Protein AF-A0A1A8HC69-F1 (afdb_monomer)

InterPro domains:
  IPR013785 Aldolase-type TIM barrel [G3DSA:3.20.20.70] (1-104)
  IPR017853 Glycoside hydrolase superfamily [SSF51445] (2-104)
  IPR018155 Hyaluronidase [PF0163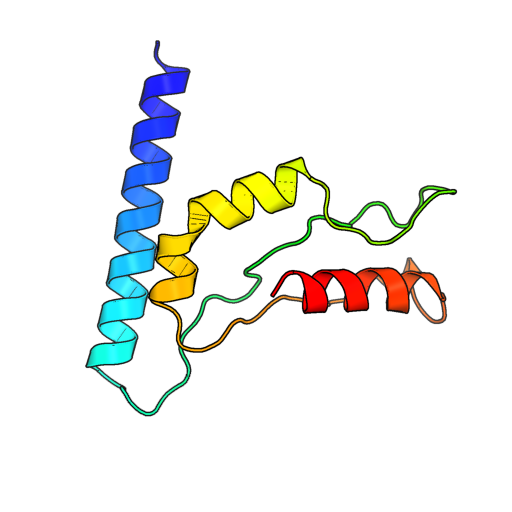0] (2-104)
  IPR018155 Hyaluronidase [PR00846] (17-42)
  IPR018155 Hyaluronidase [PR00846] (64-78)
  IPR018155 Hyaluronidase [PTHR11769] (2-104)

Structure (mmCIF, N/CA/C/O backbone):
data_AF-A0A1A8HC69-F1
#
_entry.id   AF-A0A1A8HC69-F1
#
loop_
_atom_site.group_PDB
_atom_site.id
_atom_site.type_symbol
_atom_site.label_atom_id
_atom_site.label_alt_id
_atom_site.label_comp_id
_atom_site.label_asym_id
_atom_site.label_entity_id
_atom_site.label_seq_id
_atom_site.pdbx_PDB_ins_code
_atom_site.Cartn_x
_atom_site.Cartn_y
_atom_site.Cartn_z
_atom_site.occupancy
_atom_site.B_iso_or_equiv
_atom_site.auth_seq_id
_atom_site.auth_comp_id
_atom_site.auth_asym_id
_atom_site.auth_atom_id
_atom_site.pdbx_PDB_model_num
ATOM 1 N N . GLN A 1 1 ? 3.530 26.709 9.240 1.00 81.56 1 GLN A N 1
ATOM 2 C CA . GLN A 1 1 ? 2.446 26.506 10.228 1.00 81.56 1 GLN A CA 1
ATOM 3 C C . GLN A 1 1 ? 1.182 25.899 9.606 1.00 81.56 1 GLN A C 1
ATOM 5 O O . GLN A 1 1 ? 0.735 24.869 10.092 1.00 81.56 1 GLN A O 1
ATOM 10 N N . ILE A 1 2 ? 0.640 26.450 8.507 1.00 95.88 2 ILE A N 1
ATOM 11 C CA . ILE A 1 2 ? -0.574 25.910 7.850 1.00 95.88 2 ILE A CA 1
ATOM 12 C C . ILE A 1 2 ? -0.358 24.493 7.285 1.00 95.88 2 ILE A C 1
ATOM 14 O O . ILE A 1 2 ? -1.148 23.601 7.562 1.00 95.88 2 ILE A O 1
ATOM 18 N N . SER A 1 3 ? 0.743 24.248 6.564 1.00 97.38 3 SER A N 1
ATOM 19 C CA . SER A 1 3 ? 1.025 22.935 5.949 1.00 97.38 3 SER A CA 1
ATOM 20 C C . SER A 1 3 ? 1.162 21.794 6.972 1.00 97.38 3 SER A C 1
ATOM 22 O O . SER A 1 3 ? 0.586 20.723 6.797 1.00 97.38 3 SER A O 1
ATOM 24 N N . SER A 1 4 ? 1.849 22.031 8.095 1.00 97.56 4 SER A N 1
ATOM 25 C CA . SER A 1 4 ? 1.982 21.042 9.174 1.00 97.56 4 SER A CA 1
ATOM 26 C C . SER A 1 4 ? 0.647 20.746 9.862 1.00 97.56 4 SER A C 1
ATOM 28 O O . SER A 1 4 ? 0.365 19.589 10.169 1.00 97.56 4 SER A O 1
ATOM 30 N N . LEU A 1 5 ? -0.185 21.775 10.071 1.00 98.19 5 LEU A N 1
ATOM 31 C CA . LEU A 1 5 ? -1.524 21.607 10.635 1.00 98.19 5 LEU A CA 1
ATOM 32 C C . LEU A 1 5 ? -2.429 20.820 9.680 1.00 98.19 5 LEU A C 1
ATOM 34 O O . LEU A 1 5 ? -3.039 19.838 10.097 1.00 98.19 5 LEU A O 1
ATOM 38 N N . ALA A 1 6 ? -2.451 21.200 8.401 1.00 98.44 6 ALA A N 1
ATOM 39 C CA . ALA A 1 6 ? -3.235 20.527 7.371 1.00 98.44 6 ALA A CA 1
ATOM 40 C C . ALA A 1 6 ? -2.845 19.048 7.242 1.00 98.44 6 ALA A C 1
ATOM 42 O O . ALA A 1 6 ? -3.716 18.181 7.230 1.00 98.44 6 ALA A O 1
ATOM 43 N N . LYS A 1 7 ? -1.539 18.746 7.233 1.00 98.00 7 LYS A N 1
ATOM 44 C CA . LYS A 1 7 ? -1.037 17.367 7.224 1.00 98.00 7 LYS A CA 1
ATOM 45 C C . LYS A 1 7 ? -1.554 16.567 8.421 1.00 98.00 7 LYS A C 1
ATOM 47 O O . LYS A 1 7 ? -2.099 15.486 8.232 1.00 98.00 7 LYS A O 1
ATOM 52 N N . SER A 1 8 ? -1.410 17.107 9.633 1.00 98.25 8 SER A N 1
ATOM 53 C CA . SER A 1 8 ? -1.862 16.441 10.860 1.00 98.25 8 SER A CA 1
ATOM 54 C C . SER A 1 8 ? -3.369 16.172 10.837 1.00 98.25 8 SER A C 1
ATOM 56 O O . SER A 1 8 ? -3.811 15.057 11.109 1.00 98.25 8 SER A O 1
ATOM 58 N N . GLN A 1 9 ? -4.174 17.166 10.453 1.00 98.62 9 GLN A N 1
ATOM 59 C CA . GLN A 1 9 ? -5.628 17.017 10.369 1.00 98.62 9 GLN A CA 1
ATOM 60 C C . GLN A 1 9 ? -6.038 15.971 9.328 1.00 98.62 9 GLN A C 1
ATOM 62 O O . GLN A 1 9 ? -6.884 15.125 9.620 1.00 98.62 9 GLN A O 1
ATOM 67 N N . PHE A 1 10 ? -5.413 15.992 8.149 1.00 98.75 10 PHE A N 1
ATOM 68 C CA . PHE A 1 10 ? -5.688 15.036 7.081 1.00 98.75 10 PHE A CA 1
ATOM 69 C C . PHE A 1 10 ? -5.319 13.603 7.484 1.00 98.75 10 PHE A C 1
ATOM 71 O O . PHE A 1 10 ? -6.154 12.706 7.379 1.00 98.75 10 PHE A O 1
ATOM 78 N N . GLU A 1 11 ? -4.102 13.384 7.993 1.00 98.56 11 GLU A N 1
ATOM 79 C CA . GLU A 1 11 ? -3.635 12.053 8.402 1.00 98.56 11 GLU A CA 1
ATOM 80 C C . GLU A 1 11 ? -4.488 11.489 9.553 1.00 98.56 11 GLU A C 1
ATOM 82 O O . GLU A 1 11 ? -4.889 10.324 9.508 1.00 98.56 11 GLU A O 1
ATOM 87 N N . ASN A 1 12 ? -4.853 12.318 10.541 1.00 98.56 12 ASN A N 1
ATOM 88 C CA . ASN A 1 12 ? -5.706 11.899 11.657 1.00 98.56 12 ASN A CA 1
ATOM 89 C C . ASN A 1 12 ? -7.131 11.550 11.209 1.00 98.56 12 ASN A C 1
ATOM 91 O O . ASN A 1 12 ? -7.680 10.523 11.620 1.00 98.56 12 ASN A O 1
ATOM 95 N N . ALA A 1 13 ? -7.738 12.386 10.363 1.00 98.81 13 ALA A N 1
ATOM 96 C CA . ALA A 1 13 ? -9.075 12.128 9.839 1.00 98.81 13 ALA A CA 1
ATOM 97 C C . ALA A 1 13 ? -9.097 10.877 8.945 1.00 98.81 13 ALA A C 1
ATOM 99 O O . ALA A 1 13 ? -9.982 10.032 9.105 1.00 98.81 13 ALA A O 1
ATOM 100 N N . GLY A 1 14 ? -8.098 10.728 8.067 1.00 98.69 14 GLY A N 1
ATOM 101 C CA . GLY A 1 14 ? -7.935 9.566 7.193 1.00 98.69 14 GLY A CA 1
ATOM 102 C C . GLY A 1 14 ? -7.774 8.270 7.983 1.00 98.69 14 GLY A C 1
ATOM 103 O O . GLY A 1 14 ? -8.519 7.315 7.748 1.00 98.69 14 GLY A O 1
ATOM 104 N N . ARG A 1 15 ? -6.889 8.261 8.992 1.00 98.50 15 ARG A N 1
ATOM 105 C CA . ARG A 1 15 ? -6.736 7.119 9.904 1.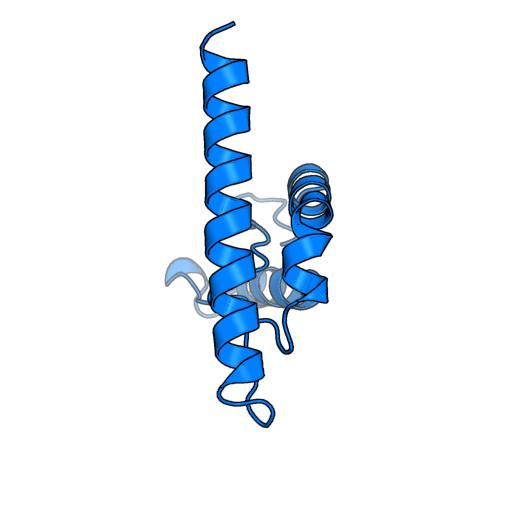00 98.50 15 ARG A CA 1
ATOM 106 C C . ARG A 1 15 ? -8.058 6.749 10.559 1.00 98.50 15 ARG A C 1
ATOM 108 O O . ARG A 1 15 ? -8.481 5.599 10.466 1.00 98.50 15 ARG A O 1
ATOM 115 N N . ARG A 1 16 ? -8.724 7.717 11.199 1.00 98.75 16 ARG A N 1
ATOM 116 C CA . ARG A 1 16 ? -9.976 7.469 11.928 1.00 98.75 16 ARG A CA 1
ATOM 117 C C . ARG A 1 16 ? -11.029 6.839 11.022 1.00 98.75 16 ARG A C 1
ATOM 119 O O . ARG A 1 16 ? -11.683 5.883 11.429 1.00 98.75 16 ARG A O 1
ATOM 126 N N . PHE A 1 17 ? -11.180 7.353 9.805 1.00 98.88 17 PHE A N 1
ATOM 127 C CA . PHE A 1 17 ? -12.167 6.849 8.857 1.00 98.88 17 PHE A CA 1
ATOM 128 C C . PHE A 1 17 ? -11.869 5.408 8.420 1.00 98.88 17 PHE A C 1
ATOM 130 O O . PHE A 1 17 ? -12.741 4.541 8.507 1.00 98.88 17 PHE A O 1
ATOM 137 N N . MET A 1 18 ? -10.633 5.131 7.997 1.00 98.81 18 MET A N 1
ATOM 138 C CA . MET A 1 18 ? -10.235 3.793 7.547 1.00 98.81 18 MET A CA 1
ATOM 139 C C . MET A 1 18 ? -10.303 2.763 8.682 1.00 98.81 18 MET A C 1
ATOM 141 O O . MET A 1 18 ? -10.872 1.684 8.499 1.00 98.81 18 MET A O 1
ATOM 145 N N . GLU A 1 19 ? -9.785 3.110 9.864 1.00 98.56 19 GLU A N 1
ATOM 146 C CA . GLU A 1 19 ? -9.752 2.230 11.038 1.00 98.56 19 GLU A CA 1
ATOM 147 C C . GLU A 1 19 ? -11.167 1.890 11.531 1.00 98.56 19 GLU A C 1
ATOM 149 O O . GLU A 1 19 ? -11.489 0.721 11.750 1.00 98.56 19 GLU A O 1
ATOM 154 N N . GLN A 1 20 ? -12.060 2.880 11.641 1.00 98.69 20 GLN A N 1
ATOM 155 C CA . GLN A 1 20 ? -13.442 2.616 12.054 1.00 98.69 20 GLN A CA 1
ATOM 156 C C . GLN A 1 20 ? -14.217 1.792 11.022 1.00 98.69 20 GLN A C 1
ATOM 158 O O . GLN A 1 20 ? -15.021 0.938 11.405 1.00 98.69 20 GLN A O 1
ATOM 163 N N . THR A 1 21 ? -13.957 2.004 9.730 1.00 98.81 21 THR A N 1
ATOM 164 C CA . THR A 1 21 ? -14.617 1.263 8.647 1.00 98.81 21 THR A CA 1
ATOM 165 C C . THR A 1 21 ? -14.262 -0.221 8.695 1.00 98.81 21 THR A C 1
ATOM 167 O O . THR A 1 21 ? -15.159 -1.068 8.703 1.00 98.81 21 THR A O 1
ATOM 170 N N . ILE A 1 22 ? -12.971 -0.556 8.790 1.00 98.50 22 ILE A N 1
ATOM 171 C CA . ILE A 1 22 ? -12.546 -1.961 8.816 1.00 98.50 22 ILE A CA 1
ATOM 172 C C . ILE A 1 22 ? -12.993 -2.666 10.104 1.00 98.50 22 ILE A C 1
ATOM 174 O O . ILE A 1 22 ? -13.507 -3.784 10.047 1.00 98.50 22 ILE A O 1
ATOM 178 N N . LEU A 1 23 ? -12.927 -1.979 11.253 1.00 98.50 23 LEU A N 1
ATOM 179 C CA . LEU A 1 23 ? -13.441 -2.488 12.530 1.00 98.50 23 LEU A CA 1
ATOM 180 C C . LEU A 1 23 ? -14.952 -2.740 12.494 1.00 98.50 23 LEU A C 1
ATOM 182 O O . LEU A 1 23 ? -15.443 -3.703 13.087 1.00 98.50 23 LEU A O 1
ATOM 186 N N . LEU A 1 24 ? -15.721 -1.880 11.823 1.00 98.75 24 LEU A N 1
ATOM 187 C CA . LEU A 1 24 ? -17.149 -2.107 11.625 1.00 98.75 24 LEU A CA 1
ATOM 188 C C . LEU A 1 24 ? -17.395 -3.347 10.755 1.00 98.75 24 LEU A C 1
ATOM 190 O O . LEU A 1 24 ? -18.216 -4.185 11.135 1.00 98.75 24 LEU A O 1
ATOM 194 N N . GLY A 1 25 ? -16.671 -3.489 9.641 1.00 98.50 25 GLY A N 1
ATOM 195 C CA . GLY A 1 25 ? -16.763 -4.650 8.753 1.00 98.50 25 GLY A CA 1
ATOM 196 C C . GLY A 1 25 ? -16.493 -5.966 9.484 1.00 98.50 25 GLY A C 1
ATOM 197 O O . GLY A 1 25 ? -17.331 -6.873 9.460 1.00 98.50 25 GLY A O 1
ATOM 198 N N . ILE A 1 26 ? -15.384 -6.029 10.226 1.00 98.50 26 ILE A N 1
ATOM 199 C CA . ILE A 1 26 ? -14.995 -7.198 11.028 1.00 98.50 26 ILE A CA 1
ATOM 200 C C . ILE A 1 26 ? -16.072 -7.533 12.062 1.00 98.50 26 ILE A C 1
ATOM 202 O O . ILE A 1 26 ? -16.520 -8.675 12.123 1.00 98.50 26 ILE A O 1
ATOM 206 N N . ARG A 1 27 ? -16.567 -6.547 12.825 1.00 98.56 27 ARG A N 1
ATOM 207 C CA . ARG A 1 27 ? -17.632 -6.787 13.819 1.00 98.56 27 ARG A CA 1
ATOM 208 C C . ARG A 1 27 ? -18.921 -7.314 13.190 1.00 98.56 27 ARG A C 1
ATOM 210 O O . ARG A 1 27 ? -19.593 -8.150 13.784 1.00 98.56 27 ARG A O 1
ATOM 217 N N . LYS A 1 28 ? -19.298 -6.818 12.007 1.00 98.69 28 LYS A N 1
ATOM 218 C CA . LYS A 1 28 ? -20.542 -7.222 11.332 1.00 98.69 28 LYS A CA 1
ATOM 219 C C . LYS A 1 28 ? -20.423 -8.565 10.613 1.00 98.69 28 LYS A C 1
ATOM 221 O O . LYS A 1 28 ? -21.443 -9.234 10.432 1.00 98.69 28 LYS A O 1
ATOM 226 N N . ARG A 1 29 ? -19.226 -8.941 10.159 1.00 98.56 29 ARG A N 1
ATOM 227 C CA . ARG A 1 29 ? -18.951 -10.175 9.403 1.00 98.56 29 ARG A CA 1
ATOM 228 C C . ARG A 1 29 ? -17.580 -10.746 9.814 1.00 98.56 29 ARG A C 1
ATOM 230 O O . ARG A 1 29 ? -16.634 -10.656 9.027 1.00 98.56 29 ARG 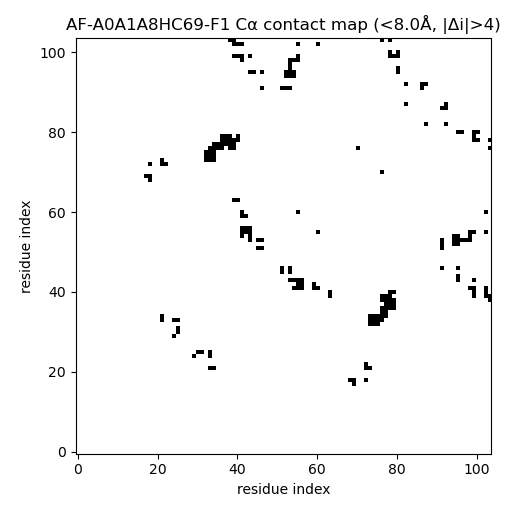A O 1
ATOM 237 N N . PRO A 1 30 ? -17.467 -11.347 11.013 1.00 97.94 30 PRO A N 1
ATOM 238 C CA . PRO A 1 30 ? -16.177 -11.749 11.588 1.00 97.94 30 PRO A CA 1
ATOM 239 C C . PRO A 1 30 ? -15.489 -12.894 10.836 1.00 97.94 30 PRO A C 1
ATOM 241 O O . PRO A 1 30 ? -14.269 -12.977 10.830 1.00 97.94 30 PRO A O 1
ATOM 244 N N . SER A 1 31 ? -16.245 -13.748 10.143 1.00 97.94 31 SER A N 1
ATOM 245 C CA . SER A 1 31 ? -15.694 -14.869 9.363 1.00 97.94 31 SER A CA 1
ATOM 246 C C . SER A 1 31 ? -15.162 -14.464 7.980 1.00 97.94 31 SER A C 1
ATOM 248 O O . SER A 1 31 ? -14.846 -15.333 7.167 1.00 97.94 31 SER A O 1
ATOM 250 N N . ARG A 1 32 ? -15.127 -13.165 7.650 1.00 98.06 32 ARG A N 1
ATOM 251 C CA . ARG A 1 32 ? -14.654 -12.660 6.352 1.00 98.06 32 ARG A CA 1
ATOM 252 C C . ARG A 1 32 ? -13.268 -12.043 6.481 1.00 98.06 32 ARG A C 1
ATOM 254 O O . ARG A 1 32 ? -12.888 -11.548 7.535 1.00 98.06 32 ARG A O 1
ATOM 261 N N . ARG A 1 33 ? -12.532 -12.062 5.370 1.00 98.44 33 ARG A N 1
ATOM 262 C CA . ARG A 1 33 ? -11.249 -11.377 5.231 1.00 98.44 33 ARG A CA 1
ATOM 263 C C . ARG A 1 33 ? -11.507 -9.922 4.850 1.00 98.44 33 ARG A C 1
ATOM 265 O O . ARG A 1 33 ? -12.199 -9.649 3.874 1.00 98.44 33 ARG A O 1
ATOM 272 N N . TRP A 1 34 ? -10.952 -9.017 5.636 1.00 98.75 34 TRP A N 1
ATOM 273 C CA . TRP A 1 34 ? -11.111 -7.573 5.552 1.00 98.75 34 TRP A CA 1
ATOM 274 C C . TRP A 1 34 ? -9.743 -6.919 5.432 1.00 98.75 34 TRP A C 1
ATOM 276 O O . TRP A 1 34 ? -8.820 -7.250 6.174 1.00 98.75 34 TRP A O 1
ATOM 286 N N . GLY A 1 35 ? -9.650 -5.976 4.510 1.00 98.56 35 GLY A N 1
ATOM 287 C CA . GLY A 1 35 ? -8.453 -5.224 4.172 1.00 98.56 35 GLY A CA 1
ATOM 288 C C . GLY A 1 35 ? -8.802 -4.248 3.057 1.00 98.56 35 GLY A C 1
ATOM 289 O O . GLY A 1 35 ? -9.861 -4.363 2.433 1.00 98.56 35 GLY A O 1
ATOM 290 N N . PHE A 1 36 ? -7.933 -3.279 2.809 1.00 98.75 36 PHE A N 1
ATOM 291 C CA . PHE A 1 36 ? -8.130 -2.321 1.726 1.00 98.75 36 PHE A CA 1
ATOM 292 C C . PHE A 1 36 ? -7.388 -2.781 0.474 1.00 98.75 36 PHE A C 1
ATOM 294 O O . PHE A 1 36 ? -6.228 -3.183 0.543 1.00 98.75 36 PHE A O 1
ATOM 301 N N . TYR A 1 37 ? -8.056 -2.689 -0.678 1.00 98.62 37 TYR A N 1
ATOM 302 C CA . TYR A 1 37 ? -7.407 -2.847 -1.978 1.00 98.62 37 TYR A CA 1
ATOM 303 C C . TYR A 1 37 ? -6.214 -1.888 -2.104 1.00 98.62 37 TYR A C 1
ATOM 305 O O . TYR A 1 37 ? -6.277 -0.768 -1.600 1.00 98.62 37 TYR A O 1
ATOM 313 N N . LEU A 1 38 ? -5.175 -2.329 -2.821 1.00 98.19 38 LEU A N 1
ATOM 314 C CA . LEU A 1 38 ? -3.908 -1.645 -3.099 1.00 98.19 38 LEU A CA 1
ATOM 315 C C . LEU A 1 38 ? -2.895 -1.648 -1.949 1.00 98.19 38 LEU A C 1
ATOM 317 O O . LEU A 1 38 ? -1.712 -1.493 -2.234 1.00 98.19 38 LEU A O 1
ATOM 321 N N . PHE A 1 39 ? -3.307 -1.851 -0.696 1.00 98.38 39 PHE A N 1
ATOM 322 C CA . PHE A 1 39 ? -2.402 -1.718 0.444 1.00 98.38 39 PHE A CA 1
ATOM 323 C C . PHE A 1 39 ? -1.752 -3.052 0.879 1.00 98.38 39 PHE A C 1
ATOM 325 O O . PHE A 1 39 ? -2.452 -4.071 0.945 1.00 98.38 39 PHE A O 1
ATOM 332 N N . PRO A 1 40 ? -0.453 -3.028 1.252 1.00 98.50 40 PRO A N 1
ATOM 333 C CA . PRO A 1 40 ? 0.488 -1.909 1.091 1.00 98.50 40 PRO A CA 1
ATOM 334 C C . PRO A 1 40 ? 0.887 -1.683 -0.379 1.00 98.50 40 PRO A C 1
ATOM 336 O O . PRO A 1 40 ? 0.866 -2.604 -1.196 1.00 98.50 40 PRO A O 1
ATOM 339 N N . ASP A 1 41 ? 1.283 -0.449 -0.709 1.00 98.31 41 ASP A N 1
ATOM 340 C CA . ASP A 1 41 ? 1.901 -0.135 -2.002 1.00 98.31 41 ASP A CA 1
ATOM 341 C C . ASP A 1 41 ? 3.421 0.023 -1.832 1.00 98.31 41 ASP A C 1
ATOM 343 O O . ASP A 1 41 ? 3.913 0.648 -0.891 1.00 98.31 41 ASP A O 1
ATOM 347 N N . CYS A 1 42 ? 4.164 -0.540 -2.779 1.00 98.12 42 CYS A N 1
ATOM 348 C CA . CYS A 1 42 ? 5.622 -0.516 -2.862 1.00 98.12 42 CYS A CA 1
ATOM 349 C C . CYS A 1 42 ? 6.154 0.703 -3.636 1.00 98.12 42 CYS A C 1
ATOM 351 O O . CYS A 1 42 ? 7.335 1.041 -3.545 1.00 98.12 42 CYS A O 1
ATOM 353 N N . TYR A 1 43 ? 5.300 1.350 -4.440 1.00 97.69 43 TYR A N 1
ATOM 354 C CA . TYR A 1 43 ? 5.659 2.460 -5.332 1.00 97.69 43 TYR A CA 1
ATOM 355 C C . TYR A 1 43 ? 6.839 2.173 -6.283 1.00 97.69 43 TYR A C 1
ATOM 357 O O . TYR A 1 43 ? 7.503 3.084 -6.783 1.00 97.69 43 TYR A O 1
ATOM 365 N N . ASN A 1 44 ? 7.083 0.903 -6.605 1.00 97.81 44 ASN A N 1
ATOM 366 C CA . ASN A 1 44 ? 8.160 0.438 -7.480 1.00 97.81 44 ASN A CA 1
ATOM 367 C C . ASN A 1 44 ? 7.845 0.607 -8.981 1.00 97.81 44 ASN A C 1
ATOM 369 O O . ASN A 1 44 ? 8.159 -0.246 -9.809 1.00 97.81 44 ASN A O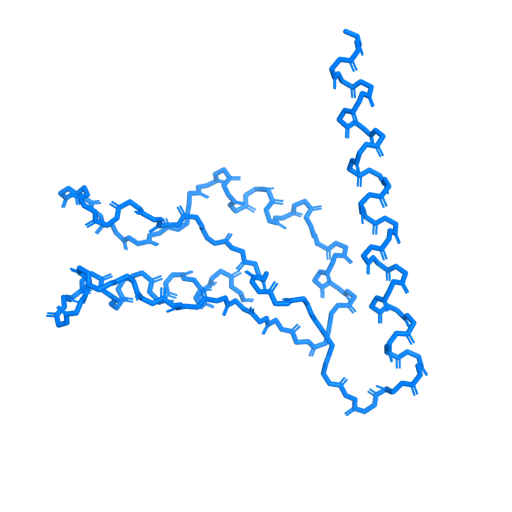 1
ATOM 373 N N . TYR A 1 45 ? 7.263 1.746 -9.363 1.00 96.88 45 TYR A N 1
ATOM 374 C CA . TYR A 1 45 ? 6.820 2.041 -10.733 1.00 96.88 45 TYR A CA 1
ATOM 375 C C . TYR A 1 45 ? 7.967 2.409 -11.705 1.00 96.88 45 TYR A C 1
ATOM 377 O O . TYR A 1 45 ? 7.756 2.714 -12.877 1.00 96.88 45 TYR A O 1
ATOM 385 N N . GLY A 1 46 ? 9.217 2.381 -11.232 1.00 95.56 46 GLY A N 1
ATOM 386 C CA . GLY A 1 46 ? 10.411 2.826 -11.956 1.00 95.56 46 GLY A CA 1
ATOM 387 C C . GLY A 1 46 ? 11.014 1.827 -12.952 1.00 95.56 46 GLY A C 1
ATOM 388 O O . GLY A 1 46 ? 12.209 1.922 -13.225 1.00 95.56 46 GLY A O 1
ATOM 389 N N . TRP A 1 47 ? 10.245 0.887 -13.508 1.00 95.56 47 TRP A N 1
ATOM 390 C CA . TRP A 1 47 ? 10.757 -0.231 -14.330 1.00 95.56 47 TRP A CA 1
ATOM 391 C C . TRP A 1 47 ? 11.423 0.151 -15.659 1.00 95.56 47 TRP A C 1
ATOM 393 O O . TRP A 1 47 ? 11.985 -0.706 -16.344 1.00 95.56 47 TRP A O 1
ATOM 403 N N . ARG A 1 48 ? 11.353 1.424 -16.060 1.00 95.06 48 ARG A N 1
ATOM 404 C CA . ARG A 1 48 ? 12.071 1.944 -17.235 1.00 95.06 48 ARG A CA 1
ATOM 405 C C . ARG A 1 48 ? 13.536 2.285 -16.939 1.00 95.06 48 ARG A C 1
ATOM 407 O O . ARG A 1 48 ? 14.307 2.438 -17.879 1.00 95.06 48 ARG A O 1
ATOM 414 N N . LYS A 1 49 ? 13.924 2.405 -15.664 1.00 95.06 49 LYS A N 1
ATOM 415 C CA . LYS A 1 49 ? 15.311 2.682 -15.265 1.00 95.06 49 LYS A CA 1
ATOM 416 C C . LYS A 1 49 ? 16.195 1.462 -15.539 1.00 95.06 49 LYS A C 1
ATOM 418 O O . LYS A 1 49 ? 15.760 0.325 -15.359 1.00 95.06 49 LYS A O 1
ATOM 423 N N . SER A 1 50 ? 17.437 1.693 -15.962 1.00 93.19 50 SER A N 1
ATOM 424 C CA . SER A 1 50 ? 18.394 0.622 -16.276 1.00 93.19 50 SER A CA 1
ATOM 425 C C . SER A 1 50 ? 18.720 -0.249 -15.058 1.00 93.19 50 SER A C 1
ATOM 427 O O . SER A 1 50 ? 18.797 -1.466 -15.187 1.00 93.19 50 SER A O 1
ATOM 429 N N . ASN A 1 51 ? 18.811 0.356 -13.872 1.00 95.12 51 ASN A N 1
ATOM 430 C CA . ASN A 1 51 ? 19.118 -0.288 -12.592 1.00 95.12 51 ASN A CA 1
ATOM 431 C C . ASN A 1 51 ? 17.872 -0.736 -11.799 1.00 95.12 51 ASN A C 1
ATOM 433 O O . ASN A 1 51 ? 17.874 -0.723 -10.569 1.00 95.12 51 ASN A O 1
ATOM 437 N N . PHE A 1 52 ? 16.776 -1.077 -12.477 1.00 97.25 52 PHE A N 1
ATOM 438 C CA . PHE A 1 52 ? 15.538 -1.463 -11.803 1.00 97.25 52 PHE A CA 1
ATOM 439 C C . PHE A 1 52 ? 15.659 -2.817 -11.082 1.00 97.25 52 PHE A C 1
ATOM 441 O O . PHE A 1 52 ? 15.722 -3.859 -11.732 1.00 97.25 52 PHE A O 1
ATOM 448 N N . THR A 1 53 ? 15.610 -2.797 -9.747 1.00 97.50 53 THR A N 1
ATOM 449 C CA . THR A 1 53 ? 15.597 -3.995 -8.880 1.00 97.50 53 THR A CA 1
ATOM 450 C C . THR A 1 53 ? 14.184 -4.450 -8.499 1.00 97.50 53 THR A C 1
ATOM 452 O O . THR A 1 53 ? 13.982 -5.585 -8.077 1.00 97.50 53 THR A O 1
ATOM 455 N N . GLY A 1 54 ? 13.191 -3.570 -8.651 1.00 97.62 54 GLY A N 1
ATOM 456 C CA . GLY A 1 54 ? 11.822 -3.779 -8.180 1.00 97.62 54 GLY A CA 1
ATOM 457 C C . GLY A 1 54 ? 11.609 -3.490 -6.696 1.00 97.62 54 GLY A C 1
ATOM 458 O O . GLY A 1 54 ? 10.456 -3.444 -6.283 1.00 97.62 54 GLY A O 1
ATOM 459 N N . GLU A 1 55 ? 12.664 -3.256 -5.917 1.00 97.88 55 GLU A N 1
ATOM 460 C CA . GLU A 1 55 ? 12.582 -3.045 -4.469 1.00 97.88 55 GLU A CA 1
ATOM 461 C C . GLU A 1 55 ? 11.771 -1.801 -4.093 1.00 97.88 55 GLU A C 1
ATOM 463 O O . GLU A 1 55 ? 11.854 -0.747 -4.736 1.00 97.88 55 GLU A O 1
ATOM 468 N N . CYS A 1 56 ? 11.010 -1.915 -3.005 1.00 98.19 56 CYS A N 1
ATOM 469 C CA . CYS A 1 56 ? 10.344 -0.777 -2.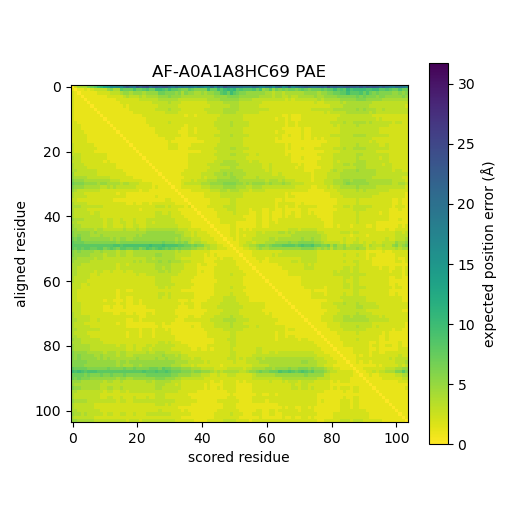387 1.00 98.19 56 CYS A CA 1
ATOM 470 C C . CYS A 1 56 ? 11.400 0.112 -1.737 1.00 98.19 56 CYS A C 1
ATOM 472 O O . CYS A 1 56 ? 12.304 -0.374 -1.054 1.00 98.19 56 CYS A O 1
ATOM 474 N N . SER A 1 57 ? 11.297 1.428 -1.919 1.00 97.50 57 SER A N 1
ATOM 475 C CA . SER A 1 57 ? 12.295 2.333 -1.349 1.00 97.50 57 SER A CA 1
ATOM 476 C C . SER A 1 57 ? 12.282 2.277 0.186 1.00 97.50 57 SER A C 1
ATOM 478 O O . SER A 1 57 ? 11.226 2.119 0.800 1.00 97.50 57 SER A O 1
ATOM 480 N N . LYS A 1 58 ? 13.432 2.512 0.835 1.00 98.06 58 LYS A N 1
ATOM 481 C CA . LYS A 1 58 ? 13.500 2.621 2.308 1.00 98.06 58 LYS A CA 1
ATOM 482 C C . LYS A 1 58 ? 12.544 3.684 2.864 1.00 98.06 58 LYS A C 1
ATOM 484 O O . LYS A 1 58 ? 12.079 3.570 3.993 1.00 98.06 58 LYS A O 1
ATOM 489 N N . MET A 1 59 ? 12.270 4.740 2.095 1.00 98.25 59 MET A N 1
ATOM 490 C CA . MET A 1 59 ? 11.309 5.774 2.478 1.00 98.25 59 MET A CA 1
ATOM 491 C C . MET A 1 59 ? 9.874 5.243 2.443 1.00 98.25 59 MET A C 1
ATOM 493 O O . MET A 1 59 ? 9.134 5.478 3.394 1.00 98.25 59 MET A O 1
ATOM 497 N N . THR A 1 60 ? 9.517 4.494 1.399 1.00 98.31 60 THR A N 1
ATOM 498 C CA . THR A 1 60 ? 8.215 3.827 1.270 1.00 98.31 60 THR A CA 1
ATOM 499 C C . THR A 1 60 ? 7.992 2.852 2.419 1.00 98.31 60 THR A C 1
ATOM 501 O O . THR A 1 60 ? 6.995 2.978 3.118 1.00 98.31 60 THR A O 1
ATOM 504 N N . GLN A 1 61 ? 8.960 1.976 2.700 1.00 98.44 61 GLN A N 1
ATOM 505 C CA . GLN A 1 61 ? 8.888 1.041 3.831 1.00 98.44 61 GLN A CA 1
ATOM 506 C C . GLN A 1 61 ? 8.692 1.790 5.161 1.00 98.44 61 GLN A C 1
ATOM 508 O O . GLN A 1 61 ? 7.818 1.462 5.957 1.00 98.44 61 GLN A O 1
ATOM 513 N N . LYS A 1 62 ? 9.431 2.889 5.391 1.00 98.56 62 LYS A N 1
ATOM 514 C CA . LYS A 1 62 ? 9.237 3.746 6.578 1.00 98.56 62 LYS A CA 1
ATOM 515 C C . LYS A 1 62 ? 7.845 4.382 6.645 1.00 98.56 62 LYS A C 1
ATOM 517 O O . LYS A 1 62 ? 7.357 4.624 7.745 1.00 98.56 62 LYS A O 1
ATOM 522 N N . GLN A 1 63 ? 7.229 4.712 5.512 1.00 98.31 63 GLN A N 1
ATOM 523 C CA . GLN A 1 63 ? 5.862 5.237 5.465 1.00 98.31 63 GLN A CA 1
ATOM 524 C C . GLN A 1 63 ? 4.834 4.130 5.720 1.00 98.31 63 GLN A C 1
ATOM 526 O O . GLN A 1 63 ? 3.938 4.339 6.535 1.00 98.31 63 GLN A O 1
ATOM 531 N N . ASN A 1 64 ? 5.008 2.949 5.126 1.00 98.69 64 ASN A N 1
ATOM 532 C CA . ASN A 1 64 ? 4.167 1.777 5.378 1.00 98.69 64 ASN A CA 1
ATOM 533 C C . ASN A 1 64 ? 4.249 1.334 6.849 1.00 98.69 64 ASN A C 1
ATOM 535 O O . ASN A 1 64 ? 3.223 1.038 7.457 1.00 98.69 64 ASN A O 1
ATOM 539 N N . ASN A 1 65 ? 5.416 1.442 7.489 1.00 98.62 65 ASN A N 1
ATOM 540 C CA . ASN A 1 65 ? 5.566 1.206 8.931 1.00 98.62 65 ASN A CA 1
ATOM 541 C C . ASN A 1 65 ? 4.813 2.232 9.800 1.00 98.62 65 ASN A C 1
ATOM 543 O O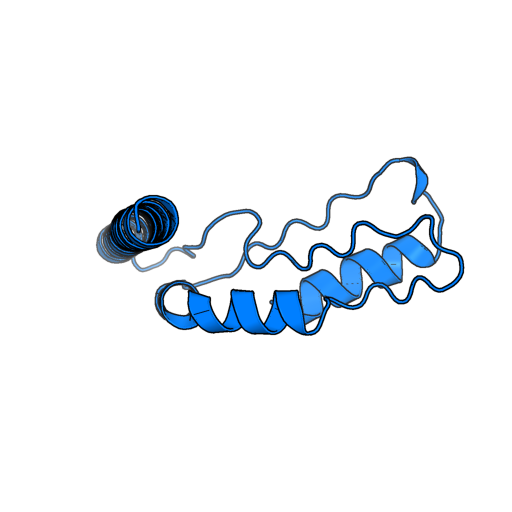 . ASN A 1 65 ? 4.469 1.943 10.940 1.00 98.62 65 ASN A O 1
ATOM 547 N N . LYS A 1 66 ? 4.503 3.437 9.304 1.00 98.38 66 LYS A N 1
ATOM 548 C CA . LYS A 1 66 ? 3.626 4.378 10.038 1.00 98.38 66 LYS A CA 1
ATOM 549 C C . LYS A 1 66 ? 2.149 3.987 9.960 1.00 98.38 66 LYS A C 1
ATOM 551 O O . LYS A 1 66 ? 1.334 4.532 10.704 1.00 98.38 66 LYS A O 1
ATOM 556 N N . LEU A 1 67 ? 1.806 3.050 9.080 1.00 98.56 67 LEU A N 1
ATOM 557 C CA . LEU A 1 67 ? 0.464 2.511 8.902 1.00 98.56 67 LEU A CA 1
ATOM 558 C C . LEU A 1 67 ? 0.248 1.190 9.661 1.00 98.56 67 LEU A C 1
ATOM 560 O O . LEU A 1 67 ? -0.737 0.518 9.387 1.00 98.56 67 LEU A O 1
ATOM 564 N N . MET A 1 68 ? 1.091 0.831 10.646 1.00 98.31 68 MET A N 1
ATOM 565 C CA . MET A 1 68 ? 0.895 -0.385 11.469 1.00 98.31 68 MET A CA 1
ATOM 566 C C . MET A 1 68 ? -0.526 -0.523 12.025 1.00 98.31 68 MET A C 1
ATOM 568 O O . MET A 1 68 ? -1.087 -1.614 12.015 1.00 98.31 68 MET A O 1
ATOM 572 N N . TRP A 1 69 ? -1.146 0.598 12.407 1.00 98.19 69 TRP A N 1
ATOM 573 C CA . TRP A 1 69 ? -2.535 0.639 12.871 1.00 98.19 69 TRP A CA 1
ATOM 574 C C . TRP A 1 69 ? -3.540 0.075 11.853 1.00 98.19 69 TRP A C 1
ATOM 576 O O . TRP A 1 69 ? -4.602 -0.396 12.240 1.00 98.19 69 TRP A O 1
ATOM 586 N N . LEU A 1 70 ? -3.240 0.123 10.553 1.00 98.62 70 LEU A N 1
ATOM 587 C CA . LEU A 1 70 ? -4.084 -0.436 9.501 1.00 98.62 70 LEU A CA 1
ATOM 588 C C . LEU A 1 70 ? -3.846 -1.942 9.346 1.00 98.62 70 LEU A C 1
ATOM 590 O O . LEU A 1 70 ? -4.801 -2.699 9.166 1.00 98.62 70 LEU A O 1
ATOM 594 N N . TRP A 1 71 ? -2.588 -2.375 9.440 1.00 98.31 71 TRP A N 1
ATOM 595 C CA . TRP A 1 71 ? -2.184 -3.777 9.289 1.00 98.31 71 TRP A CA 1
ATOM 596 C C . TRP A 1 71 ? -2.710 -4.623 10.443 1.00 98.31 71 TRP A C 1
ATOM 598 O O . TRP A 1 71 ? -3.368 -5.632 10.211 1.00 98.31 71 TRP A O 1
ATOM 608 N N . GLU A 1 72 ? -2.535 -4.146 11.676 1.00 98.00 72 GLU A N 1
ATOM 609 C CA . GLU A 1 72 ? -3.008 -4.808 12.900 1.00 98.00 72 GLU A CA 1
ATOM 610 C C . GLU A 1 72 ? -4.535 -4.944 12.957 1.00 98.00 72 GLU A C 1
ATOM 612 O O . GLU A 1 72 ? -5.069 -5.827 13.630 1.00 98.00 72 GLU A O 1
ATOM 617 N N . ARG A 1 73 ? -5.260 -4.059 12.265 1.00 98.19 73 ARG A N 1
ATOM 618 C CA . ARG A 1 73 ? -6.726 -4.097 12.171 1.00 98.19 73 ARG A CA 1
ATOM 619 C C . ARG A 1 73 ? -7.233 -4.867 10.961 1.00 98.19 73 ARG A C 1
ATOM 621 O O . ARG A 1 73 ? -8.424 -5.158 10.904 1.00 98.19 73 ARG A O 1
ATOM 628 N N . SER A 1 74 ? -6.368 -5.189 10.008 1.00 98.50 74 SER A N 1
ATOM 629 C CA . SER A 1 74 ? -6.723 -5.976 8.831 1.00 98.50 74 SER A CA 1
ATOM 630 C C . SER A 1 74 ? -6.659 -7.471 9.139 1.00 98.50 74 SER A C 1
ATOM 632 O O . SER A 1 74 ? -5.924 -7.924 10.008 1.00 98.50 74 SER A O 1
ATOM 634 N N . THR A 1 75 ? -7.445 -8.264 8.416 1.00 98.50 75 THR A N 1
ATOM 635 C CA . THR A 1 75 ? -7.433 -9.740 8.505 1.00 98.50 75 THR A CA 1
ATOM 636 C C . THR A 1 75 ? -6.938 -10.405 7.216 1.00 98.50 75 THR A C 1
ATOM 638 O O . THR A 1 75 ? -6.834 -11.635 7.157 1.00 98.50 75 THR A O 1
ATOM 641 N N . ALA A 1 76 ? -6.652 -9.596 6.190 1.00 98.44 76 ALA A N 1
ATOM 642 C CA . ALA A 1 76 ? -5.909 -9.924 4.977 1.00 98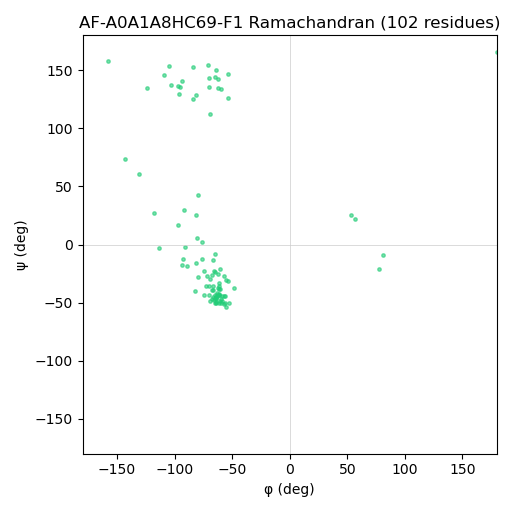.44 76 ALA A CA 1
ATOM 643 C C . ALA A 1 76 ? -5.346 -8.635 4.347 1.00 98.44 76 ALA A C 1
ATOM 645 O O . ALA A 1 76 ? -5.886 -7.550 4.572 1.00 98.44 76 ALA A O 1
ATOM 646 N N . LEU A 1 77 ? -4.303 -8.767 3.528 1.00 98.62 77 LEU A N 1
ATOM 647 C CA . LEU A 1 77 ? -3.739 -7.684 2.719 1.00 98.62 77 LEU A CA 1
ATOM 648 C C . LEU A 1 77 ? -4.052 -7.923 1.241 1.00 98.62 77 LEU A C 1
ATOM 650 O O . LEU A 1 77 ? -4.108 -9.067 0.788 1.00 98.62 77 LEU A O 1
ATOM 654 N N . PHE A 1 78 ? -4.266 -6.840 0.494 1.00 98.44 78 PHE A N 1
ATOM 655 C CA . PHE A 1 78 ? -4.682 -6.902 -0.909 1.00 98.44 78 PHE A CA 1
ATOM 656 C C . PHE A 1 78 ? -3.811 -5.987 -1.785 1.00 98.44 78 PHE A C 1
ATOM 658 O O . PHE A 1 78 ? -4.339 -5.060 -2.416 1.00 98.44 78 PHE A O 1
ATOM 665 N N . PRO A 1 79 ? -2.482 -6.220 -1.844 1.00 98.44 79 PRO A N 1
ATOM 666 C CA . PRO A 1 79 ? -1.601 -5.435 -2.697 1.00 98.44 79 PRO A CA 1
ATOM 667 C C . PRO A 1 79 ? -1.999 -5.622 -4.164 1.00 98.44 79 PRO A C 1
ATOM 669 O O . PRO A 1 79 ? -2.238 -6.733 -4.640 1.00 98.44 79 PRO A O 1
ATOM 672 N N . SER A 1 80 ? -2.062 -4.524 -4.914 1.00 98.38 80 SER A N 1
ATOM 673 C CA . SER A 1 80 ? -2.305 -4.605 -6.357 1.00 98.38 80 SER A CA 1
ATOM 674 C C . SER A 1 80 ? -1.004 -4.927 -7.071 1.00 98.38 80 SER A C 1
ATOM 676 O O . SER A 1 80 ? -0.022 -4.228 -6.856 1.00 98.38 80 SER A O 1
ATOM 678 N N . VAL A 1 81 ? -0.985 -5.937 -7.939 1.00 97.88 81 VAL A N 1
ATOM 679 C CA . VAL A 1 81 ? 0.192 -6.326 -8.743 1.00 97.88 81 VAL A CA 1
ATOM 680 C C . VAL A 1 81 ? -0.071 -6.196 -10.244 1.00 97.88 81 VAL A C 1
ATOM 682 O O . VAL A 1 81 ? 0.515 -6.902 -11.063 1.00 97.88 81 VAL A O 1
ATOM 685 N N . TYR A 1 82 ? -0.977 -5.289 -10.618 1.00 97.69 82 TYR A N 1
ATOM 686 C CA . TYR A 1 82 ? -1.316 -5.047 -12.016 1.00 97.69 82 TYR A CA 1
ATOM 687 C C . TYR A 1 82 ? -0.095 -4.608 -12.819 1.00 97.69 82 TYR A C 1
ATOM 689 O O . TYR A 1 82 ? 0.670 -3.731 -12.418 1.00 97.69 82 TYR A O 1
ATOM 697 N N . LEU A 1 83 ? 0.068 -5.227 -13.986 1.00 97.31 83 LEU A N 1
ATOM 698 C CA . LEU A 1 83 ? 1.201 -4.990 -14.861 1.00 97.31 83 LEU A CA 1
ATOM 699 C C . LEU A 1 83 ? 0.846 -3.975 -15.942 1.00 97.31 83 LEU A C 1
ATOM 701 O O . LEU A 1 83 ? -0.131 -4.125 -16.676 1.00 97.31 83 LEU A O 1
ATOM 705 N N . HIS A 1 84 ? 1.699 -2.965 -16.095 1.00 96.94 84 HIS A N 1
ATOM 706 C CA . HIS A 1 84 ? 1.653 -2.100 -17.264 1.00 96.94 84 HIS A CA 1
ATOM 707 C C . HIS A 1 84 ? 1.998 -2.903 -18.530 1.00 96.94 84 HIS A C 1
ATOM 709 O O . HIS A 1 84 ? 2.891 -3.749 -18.506 1.00 96.94 84 HIS A O 1
ATOM 715 N N . LYS A 1 85 ? 1.361 -2.601 -19.671 1.00 97.00 85 LYS A N 1
ATOM 716 C CA . LYS A 1 85 ? 1.559 -3.341 -20.938 1.00 97.00 85 LYS A CA 1
ATOM 717 C C . LYS A 1 85 ? 3.029 -3.438 -21.372 1.00 97.00 85 LYS A C 1
ATOM 719 O O . LYS A 1 85 ? 3.430 -4.444 -21.943 1.00 97.00 85 LYS A O 1
ATOM 724 N N . SER A 1 86 ? 3.849 -2.434 -21.052 1.00 96.00 86 SER A N 1
ATOM 725 C CA . SER A 1 86 ? 5.294 -2.434 -21.353 1.00 96.00 86 SER A CA 1
ATOM 726 C C . SER A 1 86 ? 6.105 -3.487 -20.587 1.00 96.00 86 SER A C 1
ATOM 728 O O . SER A 1 86 ? 7.274 -3.679 -20.894 1.00 96.00 86 SER A O 1
ATOM 730 N N . LEU A 1 87 ? 5.533 -4.108 -19.553 1.00 96.69 87 LEU A N 1
ATOM 731 C CA . LEU A 1 87 ? 6.156 -5.196 -18.794 1.00 96.69 87 LEU A CA 1
ATOM 732 C C . LEU A 1 87 ? 5.803 -6.581 -19.356 1.00 96.69 87 LEU A C 1
ATOM 734 O O . LEU A 1 87 ? 6.304 -7.581 -18.843 1.00 96.69 87 LEU A O 1
ATOM 738 N N . LYS A 1 88 ? 4.968 -6.662 -20.402 1.00 95.75 88 LYS A N 1
ATOM 739 C CA . LYS A 1 88 ? 4.604 -7.927 -21.051 1.00 95.75 88 LYS A CA 1
ATOM 740 C C . LYS A 1 88 ? 5.869 -8.687 -21.464 1.00 95.75 88 LYS A C 1
ATOM 742 O O . LYS A 1 88 ? 6.714 -8.136 -22.161 1.00 95.75 88 LYS A O 1
ATOM 747 N N . ASN A 1 89 ? 5.978 -9.944 -21.029 1.00 93.75 89 ASN A N 1
ATOM 748 C CA . ASN A 1 89 ? 7.116 -10.837 -21.286 1.00 93.75 89 ASN A CA 1
ATOM 749 C C . ASN A 1 89 ? 8.486 -10.283 -20.833 1.00 93.75 89 ASN A C 1
ATOM 751 O O . ASN A 1 89 ? 9.521 -10.716 -21.330 1.00 93.75 89 ASN A O 1
ATOM 755 N N . SER A 1 90 ? 8.514 -9.328 -19.896 1.00 96.00 90 SER A N 1
ATOM 756 C CA . SER A 1 90 ? 9.758 -8.774 -19.356 1.00 96.00 90 SER A CA 1
ATOM 757 C C . SER A 1 90 ? 10.128 -9.447 -18.030 1.00 96.00 90 SER A C 1
ATOM 759 O O . SER A 1 90 ? 9.271 -9.526 -17.147 1.00 96.00 90 SER A O 1
ATOM 761 N N . PRO A 1 91 ? 11.403 -9.813 -17.790 1.00 95.56 91 PRO A N 1
ATOM 762 C CA . PRO A 1 91 ? 11.843 -10.283 -16.471 1.00 95.56 91 PRO A CA 1
ATOM 763 C C . PRO A 1 91 ? 11.641 -9.222 -15.374 1.00 95.56 91 PRO A C 1
ATOM 765 O O . PRO A 1 91 ? 11.495 -9.553 -14.198 1.00 95.56 91 PRO A O 1
ATOM 768 N N . ARG A 1 92 ? 11.534 -7.937 -15.745 1.00 97.50 92 ARG A N 1
ATOM 769 C CA . ARG A 1 92 ? 11.200 -6.851 -14.811 1.00 97.50 92 ARG A CA 1
ATOM 770 C C . ARG A 1 92 ? 9.795 -6.978 -14.224 1.00 97.50 92 ARG A C 1
ATOM 772 O O . ARG A 1 92 ? 9.563 -6.457 -13.138 1.00 97.50 92 ARG A O 1
ATOM 779 N N . ALA A 1 93 ? 8.873 -7.674 -14.896 1.00 98.19 93 ALA A N 1
ATOM 780 C CA . ALA A 1 93 ? 7.550 -7.954 -14.345 1.00 98.19 93 ALA A CA 1
ATOM 781 C C . ALA A 1 93 ? 7.657 -8.796 -13.067 1.00 98.19 93 ALA A C 1
ATOM 783 O O . ALA A 1 93 ? 7.028 -8.467 -12.066 1.00 98.19 93 ALA A O 1
ATOM 784 N N . ALA A 1 94 ? 8.516 -9.821 -13.068 1.00 97.62 94 ALA A N 1
ATOM 785 C CA . ALA A 1 94 ? 8.741 -10.656 -11.892 1.00 97.62 94 ALA A CA 1
ATOM 786 C C . ALA A 1 94 ? 9.330 -9.843 -10.729 1.00 97.62 94 ALA A C 1
ATOM 788 O O . ALA A 1 94 ? 8.848 -9.955 -9.606 1.00 97.62 94 ALA A O 1
ATOM 789 N N . LEU A 1 95 ? 10.304 -8.965 -11.002 1.00 98.06 95 LEU A N 1
ATOM 790 C CA . LEU A 1 95 ? 10.864 -8.056 -9.994 1.00 98.06 95 LEU A CA 1
ATOM 791 C C . LEU A 1 95 ? 9.805 -7.097 -9.431 1.00 98.06 95 LEU A C 1
ATOM 793 O O . LEU A 1 95 ? 9.738 -6.898 -8.220 1.00 98.06 95 LEU A O 1
ATOM 797 N N . PHE A 1 96 ? 8.953 -6.532 -10.290 1.00 98.50 96 PHE A N 1
ATOM 798 C CA . PHE A 1 96 ? 7.870 -5.641 -9.875 1.00 98.50 96 PHE A CA 1
ATOM 799 C C . PHE A 1 96 ? 6.870 -6.347 -8.949 1.00 98.50 96 PHE A C 1
ATOM 801 O O . PHE A 1 96 ? 6.563 -5.837 -7.872 1.00 98.50 96 PHE A O 1
ATOM 808 N N . VAL A 1 97 ? 6.385 -7.526 -9.351 1.00 98.31 97 VAL A N 1
ATOM 809 C CA . VAL A 1 97 ? 5.374 -8.285 -8.600 1.00 98.31 97 VAL A CA 1
ATOM 810 C C . VAL A 1 97 ? 5.956 -8.837 -7.302 1.00 98.31 97 VAL A C 1
ATOM 812 O O . VAL A 1 97 ? 5.364 -8.628 -6.246 1.00 98.31 97 VAL A O 1
ATOM 815 N N . ARG A 1 98 ? 7.130 -9.485 -7.355 1.00 98.25 98 ARG A N 1
ATOM 816 C CA . ARG A 1 98 ? 7.773 -10.102 -6.185 1.00 98.25 98 ARG A CA 1
ATOM 817 C C . ARG A 1 98 ? 7.916 -9.107 -5.040 1.00 98.25 98 ARG A C 1
ATOM 819 O O . ARG A 1 98 ? 7.5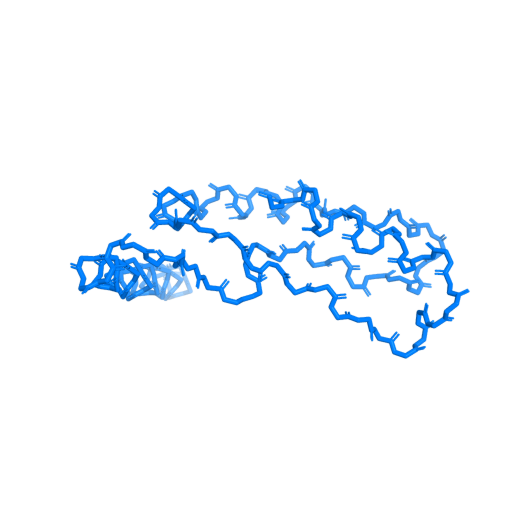14 -9.418 -3.930 1.00 98.25 98 ARG A O 1
ATOM 826 N N . ASN A 1 99 ? 8.457 -7.921 -5.301 1.00 98.50 99 ASN A N 1
ATOM 827 C CA . ASN A 1 99 ? 8.713 -6.947 -4.241 1.00 98.50 99 ASN A CA 1
ATOM 828 C C . ASN A 1 99 ? 7.424 -6.355 -3.649 1.00 98.50 99 ASN A C 1
ATOM 830 O O . ASN A 1 99 ? 7.391 -6.043 -2.467 1.00 98.50 99 ASN A O 1
ATOM 834 N N . ARG A 1 100 ? 6.340 -6.257 -4.431 1.00 98.69 100 ARG A N 1
ATOM 835 C CA . ARG A 1 100 ? 5.019 -5.845 -3.916 1.00 98.69 100 ARG A CA 1
ATOM 836 C C . ARG A 1 100 ? 4.387 -6.908 -3.026 1.00 98.69 100 ARG A C 1
ATOM 838 O O . ARG A 1 100 ? 3.725 -6.560 -2.061 1.00 98.69 100 ARG A O 1
ATOM 845 N N . VAL A 1 101 ? 4.598 -8.183 -3.355 1.00 98.50 101 VAL A N 1
ATOM 846 C CA . VAL A 1 101 ? 4.165 -9.310 -2.518 1.00 98.50 101 VAL A CA 1
ATOM 847 C C . VAL A 1 101 ? 5.038 -9.438 -1.269 1.00 98.50 101 VAL A C 1
ATOM 849 O O . VAL A 1 101 ? 4.509 -9.767 -0.227 1.00 98.50 101 VAL A O 1
ATOM 852 N N . GLN A 1 102 ? 6.345 -9.165 -1.350 1.00 98.31 102 GLN A N 1
ATOM 853 C CA . GLN A 1 102 ? 7.256 -9.218 -0.194 1.00 98.31 102 GLN A CA 1
ATOM 854 C C . GLN A 1 102 ? 7.052 -8.074 0.809 1.00 98.31 102 GLN A C 1
ATOM 856 O O . GLN A 1 102 ? 7.391 -8.237 1.974 1.00 98.31 102 GLN A O 1
ATOM 861 N N . GLU A 1 103 ? 6.551 -6.922 0.359 1.00 98.56 103 GLU A N 1
ATOM 862 C CA . GLU A 1 103 ? 6.210 -5.790 1.233 1.00 98.56 103 GLU A CA 1
ATOM 863 C C . GLU A 1 103 ? 4.925 -6.025 2.044 1.00 98.56 103 GLU A C 1
ATOM 865 O O . GLU A 1 103 ? 4.727 -5.371 3.066 1.00 98.56 103 GLU A O 1
ATOM 870 N N . ALA A 1 104 ? 4.045 -6.914 1.573 1.00 97.31 104 ALA A N 1
ATOM 871 C CA . ALA A 1 104 ? 2.804 -7.298 2.245 1.00 97.31 104 ALA A CA 1
ATOM 872 C C . ALA A 1 104 ? 3.037 -8.489 3.184 1.00 97.31 104 ALA A C 1
ATOM 874 O O . ALA A 1 104 ? 2.546 -8.421 4.331 1.00 97.31 104 ALA A O 1
#

pLDDT: mean 97.72, std 1.94, range [81.56, 98.88]

Secondary structure (DSSP, 8-state):
-HHHHHHHHHHHHHHHHHHHHHHHHHHH-TTS----BTPSP-----TTSTT---PPPHHHHHHHGGGHHHHTT-SS-B---PPPGGGTT-HHHHHHHHHHHH--

Nearest PDB structures (foldseek):
  2pe4-assembly1_A  TM=9.745E-01  e=1.066E-06  Homo sapiens
  9jub-assembly1_A  TM=9.027E-01  e=4.255E-05  Homo sapiens

Organism: NCBI:txid1143690

Solvent-accessible surface area (backbone atoms only — not comparable to full-atom values): 6109 Å² total; per-residue (Å²): 112,67,67,64,49,52,50,52,52,50,53,52,52,50,48,53,51,55,49,52,49,47,52,49,49,39,74,77,42,66,94,56,77,42,59,54,80,44,36,56,71,37,82,43,80,58,72,85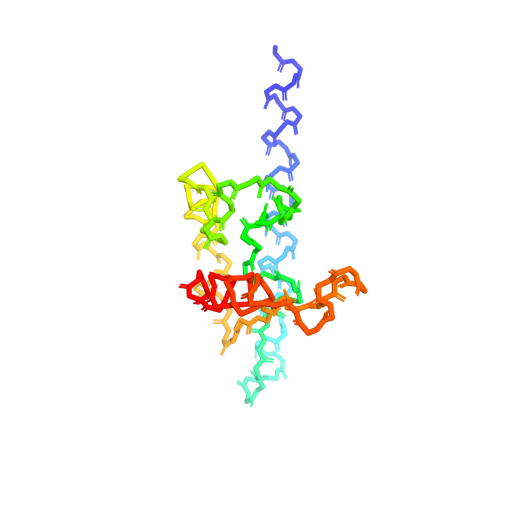,46,92,86,55,71,25,60,49,45,74,66,47,52,57,52,55,60,71,41,46,74,54,58,77,62,34,71,44,78,36,50,67,71,83,76,60,78,91,37,67,97,36,76,64,40,55,32,37,39,50,34,35,59,72,72,95

Radius of gyration: 16.42 Å; Cα contacts (8 Å, |Δi|>4): 109; chains: 1; bounding box: 40×41×35 Å

Sequence (104 aa):
QISSLAKSQFENAGRRFMEQTILLGIRKRPSRRWGFYLFPDCYNYGWRKSNFTGECSKMTQKQNNKLMWLWERSTALFPSVYLHKSLKNSPRAALFVRNRVQEA

Mean predicted aligned error: 2.6 Å

Foldseek 3Di:
DVVVVVVVVVVVVVLVVLLVVLLVVCVVPVVDFGADAQPPPLPLPPLVDPPRQLARDPVSLVVSVVVVSRVVSGRDYHRDLDDDPVCVVPPVSVSNNVNSVVSD